Protein AF-S4PM78-F1 (afdb_monomer)

Sequence (77 aa):
AECKDFDICLQCFSLGAEIGAHKNDHSYQFMDSGAFGIFLGRSSWSANEEVRLLDAIEQFGFGNWEDISKHIETRSP

Organism: NCBI:txid116150

InterPro domains:
  IPR000433 Zinc finger, ZZ-type [PF25299] (1-31)
  IPR000433 Zinc finger, ZZ-type [PS50135] (1-36)
  IPR001005 SANT/Myb domain [PF00249] (42-77)
  IPR001005 SANT/Myb domain [PS50090] (42-77)
  IPR001005 SANT/Myb domain [cd00167] (44-77)
  IPR009057 Homedomain-like superfamily [SSF46689] (38-77)
  IPR017884 SANT domain [PS51293] (40-77)
  IPR017930 Myb domain [PS51294] (37-77)
  IPR041983 ADA2-like, zinc finger, ZZ-type [cd02335] (1-31)
  IPR043145 Zinc finger, ZZ-type superfamily [G3DSA:3.30.60.90] (1-31)

Solvent-accessible surface area (backbone atoms only — not comparable to full-atom values): 4958 Å² total; per-residue (Å²): 99,70,60,77,96,68,87,75,55,72,71,47,55,76,70,52,58,62,58,93,91,43,53,66,84,51,56,75,76,90,78,78,88,36,78,52,54,76,56,83,90,78,56,97,50,26,42,46,56,55,54,45,48,53,53,29,35,70,75,66,39,84,85,45,44,74,61,34,22,61,72,56,69,82,49,80,114

Foldseek 3Di:
DQDPPDDDDPVCLVVQHADDPDGNPDDDDDDDPQCDDPDPPDDNDTRVLVVLLVVLCVVVNPPVVCSSQVSSVPDDD

Mean predicted aligned error: 8.82 Å

Structure (mmCIF, N/CA/C/O backbone):
data_AF-S4PM78-F1
#
_entry.id   AF-S4PM78-F1
#
loop_
_atom_site.group_PDB
_atom_site.id
_atom_site.type_symbol
_atom_site.label_atom_id
_atom_site.label_alt_id
_atom_site.label_comp_id
_atom_site.label_asym_id
_atom_site.label_entity_id
_atom_site.label_seq_id
_atom_site.pdbx_PDB_ins_code
_atom_site.Cartn_x
_atom_site.Cartn_y
_atom_site.Cartn_z
_atom_site.occupancy
_atom_site.B_iso_or_equiv
_atom_site.auth_seq_id
_atom_site.auth_comp_id
_atom_site.auth_asym_id
_atom_site.auth_atom_id
_atom_site.pdbx_PDB_model_num
ATOM 1 N N . ALA A 1 1 ? 0.973 1.863 -18.011 1.00 62.75 1 ALA A N 1
ATOM 2 C CA 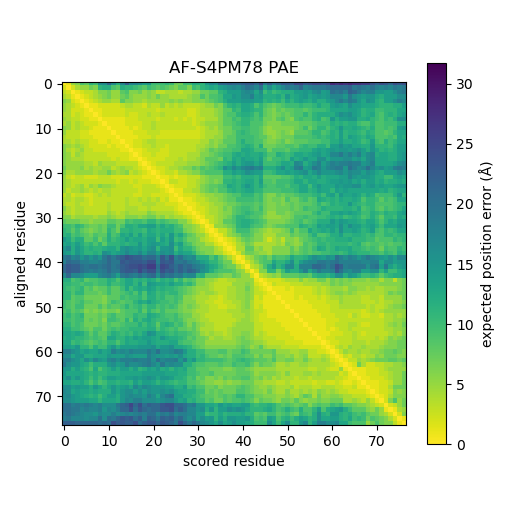. ALA A 1 1 ? 2.010 0.830 -17.852 1.00 62.75 1 ALA A CA 1
ATOM 3 C C . ALA A 1 1 ? 2.018 -0.052 -19.093 1.00 62.75 1 ALA A C 1
ATOM 5 O O . ALA A 1 1 ? 0.937 -0.402 -19.555 1.00 62.75 1 ALA A O 1
ATOM 6 N N . GLU A 1 2 ? 3.189 -0.342 -19.665 1.00 77.56 2 GLU A N 1
ATOM 7 C CA . GLU A 1 2 ? 3.300 -1.187 -20.871 1.00 77.56 2 GLU A CA 1
ATOM 8 C C . GLU A 1 2 ? 3.302 -2.688 -20.532 1.00 77.56 2 GLU A C 1
ATOM 10 O O . GLU A 1 2 ? 2.656 -3.486 -21.211 1.00 77.56 2 GLU A O 1
ATOM 15 N N . CYS A 1 3 ? 3.936 -3.067 -19.418 1.00 84.25 3 CYS A N 1
ATOM 16 C CA . CYS A 1 3 ? 3.817 -4.409 -18.853 1.00 84.25 3 CYS A CA 1
ATOM 17 C C . CYS A 1 3 ? 2.483 -4.552 -18.114 1.00 84.25 3 CYS A C 1
ATOM 19 O O . CYS A 1 3 ? 2.207 -3.792 -17.186 1.00 84.25 3 CYS A O 1
ATOM 21 N N . LYS A 1 4 ? 1.666 -5.529 -18.514 1.00 82.19 4 LYS A N 1
ATOM 22 C CA . LYS A 1 4 ? 0.440 -5.897 -17.794 1.00 82.19 4 LYS A CA 1
ATOM 23 C C . LYS A 1 4 ? 0.784 -6.822 -16.632 1.00 82.19 4 LYS A C 1
ATOM 25 O O . LYS A 1 4 ? 1.628 -7.698 -16.803 1.00 82.19 4 LYS A O 1
ATOM 30 N N . ASP A 1 5 ? 0.128 -6.607 -15.493 1.00 83.69 5 ASP A N 1
ATOM 31 C CA . ASP A 1 5 ? 0.227 -7.457 -14.298 1.00 83.69 5 ASP A CA 1
ATOM 32 C C . ASP A 1 5 ? 1.674 -7.675 -13.815 1.00 83.69 5 ASP A C 1
ATOM 34 O O . ASP A 1 5 ? 2.056 -8.767 -13.395 1.00 83.69 5 ASP A O 1
ATOM 38 N N . PHE A 1 6 ? 2.504 -6.633 -13.921 1.00 86.81 6 PHE A N 1
ATOM 39 C CA . PHE A 1 6 ? 3.905 -6.669 -13.518 1.00 86.81 6 PHE A CA 1
ATOM 40 C C . PHE A 1 6 ? 4.199 -5.583 -12.489 1.00 86.81 6 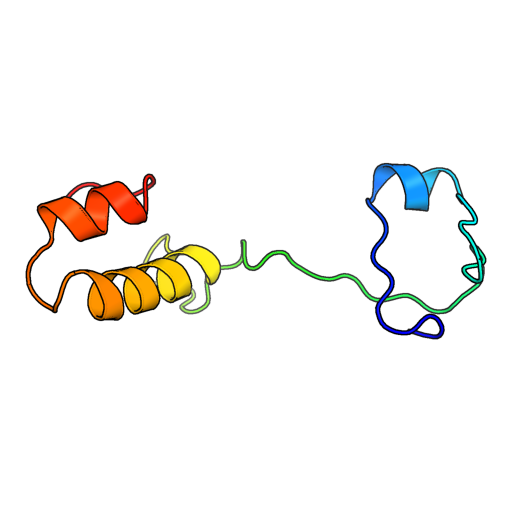PHE A C 1
ATOM 42 O O . PHE A 1 6 ? 4.121 -4.392 -12.799 1.00 86.81 6 PHE A O 1
ATOM 49 N N . ASP A 1 7 ? 4.621 -6.022 -11.308 1.00 89.00 7 ASP A N 1
ATOM 50 C CA . ASP A 1 7 ? 5.079 -5.166 -10.224 1.00 89.00 7 ASP A CA 1
ATOM 51 C C . ASP A 1 7 ? 6.571 -5.389 -9.977 1.00 89.00 7 ASP A C 1
ATOM 53 O O . ASP A 1 7 ? 7.078 -6.513 -9.994 1.00 89.00 7 ASP A O 1
ATOM 57 N N . ILE A 1 8 ? 7.284 -4.297 -9.720 1.00 89.25 8 ILE A N 1
ATOM 58 C CA . ILE A 1 8 ? 8.711 -4.307 -9.410 1.00 89.25 8 ILE A CA 1
ATOM 59 C C . ILE A 1 8 ? 8.956 -3.448 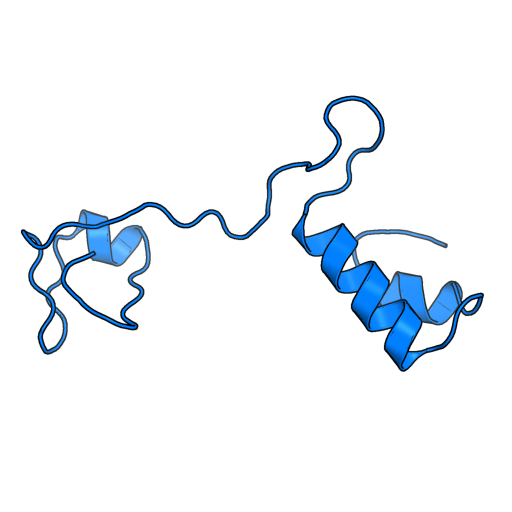-8.176 1.00 89.25 8 ILE A C 1
ATOM 61 O O . ILE A 1 8 ? 8.386 -2.368 -8.028 1.00 89.25 8 ILE A O 1
ATOM 65 N N . CYS A 1 9 ? 9.797 -3.925 -7.258 1.00 90.25 9 CYS A N 1
ATOM 66 C CA . CYS A 1 9 ? 10.124 -3.142 -6.072 1.00 90.25 9 CYS A CA 1
ATOM 67 C C . CYS A 1 9 ? 10.997 -1.930 -6.439 1.00 90.25 9 CYS A C 1
ATOM 69 O O . CYS A 1 9 ? 11.743 -1.950 -7.422 1.00 90.25 9 CYS A O 1
ATOM 71 N N . LEU A 1 10 ? 10.962 -0.891 -5.598 1.00 88.06 10 LEU A N 1
ATOM 72 C CA . LEU A 1 10 ? 11.724 0.347 -5.813 1.00 88.06 10 LEU A CA 1
ATOM 73 C C . LEU A 1 10 ? 13.233 0.107 -5.972 1.00 88.06 10 LEU A C 1
ATOM 75 O O . LEU A 1 10 ? 13.888 0.810 -6.735 1.00 88.06 10 LEU A O 1
ATOM 79 N N . GLN A 1 11 ? 13.783 -0.895 -5.280 1.00 91.31 11 GLN A N 1
ATOM 80 C CA . GLN A 1 11 ? 15.203 -1.233 -5.365 1.00 91.31 11 GLN A CA 1
ATOM 81 C C . GLN A 1 11 ? 15.571 -1.867 -6.714 1.00 91.31 11 GLN A C 1
ATOM 83 O O . GLN A 1 11 ? 16.609 -1.547 -7.282 1.00 91.31 11 GLN A O 1
ATOM 88 N N . CYS A 1 12 ? 14.734 -2.755 -7.253 1.00 91.12 12 CYS A N 1
ATOM 89 C CA . CYS A 1 12 ? 14.971 -3.344 -8.570 1.00 91.12 12 CYS A CA 1
ATOM 90 C C . CYS A 1 12 ? 14.740 -2.315 -9.684 1.00 91.12 12 CYS A C 1
ATOM 92 O O . CYS A 1 12 ? 15.502 -2.281 -10.648 1.00 91.12 12 CYS A O 1
ATOM 94 N N . PHE A 1 13 ? 13.751 -1.434 -9.514 1.00 89.62 13 PHE A N 1
ATOM 95 C CA . PHE A 1 13 ? 13.512 -0.319 -10.425 1.00 89.62 13 PHE A CA 1
ATOM 96 C C . PHE A 1 13 ? 14.704 0.651 -10.476 1.00 89.62 13 PHE A C 1
ATOM 98 O O . PHE A 1 13 ? 15.162 0.998 -11.562 1.00 89.62 13 PHE A O 1
ATOM 105 N N . SER A 1 14 ? 15.271 1.040 -9.326 1.00 90.81 14 SER A N 1
ATOM 106 C CA . SER A 1 14 ? 16.410 1.973 -9.276 1.00 90.81 14 SER A CA 1
ATOM 107 C C . SER A 1 14 ? 17.702 1.408 -9.872 1.00 90.81 14 SER A C 1
ATOM 109 O O . SER A 1 14 ? 18.554 2.171 -10.325 1.00 90.81 14 SER A O 1
ATOM 111 N N . LEU A 1 15 ? 17.836 0.081 -9.910 1.00 93.19 15 LEU A N 1
ATOM 112 C CA . LEU A 1 15 ? 18.938 -0.624 -10.565 1.00 93.19 15 LEU A CA 1
ATOM 113 C C . LEU A 1 15 ? 18.693 -0.873 -12.063 1.00 93.19 15 LEU A C 1
ATOM 115 O O . LEU A 1 15 ? 19.562 -1.433 -12.728 1.00 93.19 15 LEU A O 1
ATOM 119 N N . GLY A 1 16 ? 17.531 -0.484 -12.598 1.00 90.56 16 GLY A N 1
ATOM 120 C CA . GLY A 1 16 ? 17.160 -0.734 -13.990 1.00 90.56 16 GLY A CA 1
ATOM 121 C C . GLY A 1 16 ? 16.992 -2.221 -14.308 1.00 90.56 16 GLY A C 1
ATOM 122 O O . GLY A 1 16 ? 17.344 -2.650 -15.405 1.00 90.56 16 GLY A O 1
ATOM 123 N N . ALA A 1 17 ? 16.517 -3.020 -13.347 1.00 90.56 17 ALA A N 1
ATOM 124 C CA . ALA A 1 17 ? 16.366 -4.458 -13.528 1.00 90.56 17 ALA A CA 1
ATOM 125 C C . ALA A 1 17 ? 15.325 -4.788 -14.612 1.00 90.56 17 ALA A C 1
ATOM 127 O O . ALA A 1 17 ? 14.190 -4.316 -14.576 1.00 90.56 17 ALA A O 1
ATOM 128 N N . GLU A 1 18 ? 15.704 -5.659 -15.544 1.00 92.50 18 GLU A N 1
ATOM 129 C CA . GLU A 1 18 ? 14.830 -6.184 -16.593 1.00 92.50 18 GLU A CA 1
ATOM 130 C C . GLU A 1 18 ? 14.436 -7.623 -16.244 1.00 92.50 18 GLU A C 1
ATOM 132 O O . GLU A 1 18 ? 15.304 -8.474 -16.033 1.00 92.50 18 GLU A O 1
ATOM 137 N N . ILE A 1 19 ? 13.135 -7.910 -16.153 1.00 86.00 19 ILE A N 1
ATOM 138 C CA . ILE A 1 19 ? 12.626 -9.224 -15.731 1.00 86.00 19 ILE A CA 1
ATOM 139 C C . ILE A 1 19 ? 11.605 -9.721 -16.752 1.00 86.00 19 ILE A C 1
ATOM 141 O O . ILE A 1 19 ? 10.558 -9.110 -16.963 1.00 86.00 19 ILE A O 1
ATOM 145 N N . GLY A 1 20 ? 11.892 -10.866 -17.374 1.00 85.88 20 GLY A N 1
ATOM 146 C CA . GLY A 1 20 ? 11.015 -11.463 -18.379 1.00 85.88 20 GLY A CA 1
ATOM 147 C C . GLY A 1 20 ? 10.794 -10.525 -19.568 1.00 85.88 20 GLY A C 1
ATOM 148 O O . GLY A 1 20 ? 11.736 -10.185 -20.278 1.00 85.88 20 GLY A O 1
ATOM 149 N N . ALA A 1 21 ? 9.541 -10.122 -19.785 1.00 85.50 21 ALA A N 1
ATOM 150 C CA . ALA A 1 21 ? 9.158 -9.192 -20.847 1.00 85.50 21 ALA A CA 1
ATOM 151 C C . ALA A 1 21 ? 9.281 -7.707 -20.447 1.00 85.50 21 ALA A C 1
ATOM 153 O O . ALA A 1 21 ? 9.064 -6.839 -21.288 1.00 85.50 21 ALA A O 1
ATOM 154 N N . HIS A 1 22 ? 9.599 -7.395 -19.185 1.00 88.19 22 HIS A N 1
ATOM 155 C CA . HIS A 1 22 ? 9.770 -6.018 -18.730 1.00 88.19 22 HIS A CA 1
ATOM 156 C C . HIS A 1 22 ? 11.140 -5.456 -19.111 1.00 88.19 22 HIS A C 1
ATOM 158 O O . HIS A 1 22 ? 12.168 -6.094 -18.874 1.00 88.19 22 HIS A O 1
ATOM 164 N N . LYS A 1 23 ? 11.139 -4.232 -19.644 1.00 88.94 23 LYS A N 1
ATOM 165 C CA . LYS A 1 23 ? 12.329 -3.424 -19.913 1.00 88.94 23 LYS A CA 1
ATOM 166 C C . LYS A 1 23 ? 12.308 -2.161 -19.066 1.00 88.94 23 LYS A C 1
ATOM 168 O O . LYS A 1 23 ? 11.239 -1.627 -18.777 1.00 88.94 23 LYS A O 1
ATOM 173 N N . ASN A 1 24 ? 13.492 -1.673 -18.708 1.00 87.31 24 ASN A N 1
ATOM 174 C CA . ASN A 1 24 ? 13.651 -0.498 -17.847 1.00 87.31 24 ASN A CA 1
ATOM 175 C C . ASN A 1 24 ? 13.144 0.816 -18.480 1.00 87.31 24 ASN A C 1
ATOM 177 O O . ASN A 1 24 ? 12.933 1.789 -17.763 1.00 87.31 24 ASN A O 1
ATOM 181 N N . ASP A 1 25 ? 12.933 0.833 -19.798 1.00 87.12 25 ASP A N 1
ATOM 182 C CA . ASP A 1 25 ? 12.390 1.965 -20.562 1.00 87.12 25 ASP A CA 1
ATOM 183 C C . ASP A 1 25 ? 10.858 1.897 -20.741 1.00 87.12 25 ASP A C 1
ATOM 185 O O . ASP A 1 25 ? 10.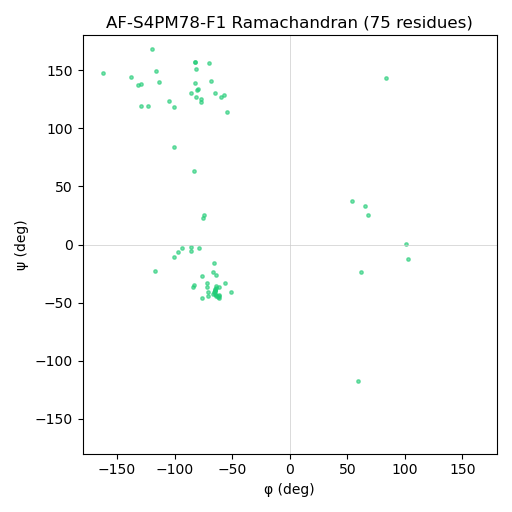234 2.792 -21.308 1.00 87.12 25 ASP A O 1
ATOM 189 N N . HIS A 1 26 ? 10.205 0.835 -20.255 1.00 90.06 26 HIS A N 1
ATOM 190 C CA . HIS A 1 26 ? 8.750 0.738 -20.327 1.00 90.06 26 HIS A CA 1
ATOM 191 C C . HIS A 1 26 ? 8.081 1.773 -19.416 1.00 90.06 26 HIS A C 1
ATOM 193 O O . HIS A 1 26 ? 8.472 1.986 -18.266 1.00 90.06 26 HIS A O 1
ATOM 199 N N . SER A 1 27 ? 6.988 2.364 -19.906 1.00 88.00 27 SER A N 1
ATOM 200 C CA . SER A 1 27 ? 6.174 3.292 -19.115 1.00 88.00 27 SER A CA 1
ATOM 201 C C . SER A 1 27 ? 5.687 2.629 -17.823 1.00 88.00 27 SER A C 1
ATOM 203 O O . SER A 1 27 ? 5.053 1.569 -17.868 1.00 88.00 27 SER A O 1
ATOM 205 N N . TYR A 1 28 ? 5.914 3.286 -16.686 1.00 87.25 28 TYR A N 1
ATOM 206 C CA . TYR A 1 28 ? 5.545 2.819 -15.348 1.00 87.25 28 TYR A CA 1
ATOM 207 C C . TYR A 1 28 ? 4.572 3.791 -14.667 1.00 87.25 28 TYR A C 1
ATOM 209 O O . TYR A 1 28 ? 4.327 4.898 -15.146 1.00 87.25 28 TYR A O 1
ATOM 217 N N . GLN A 1 29 ? 3.987 3.359 -13.554 1.00 86.69 29 GLN A N 1
ATOM 218 C CA . GLN A 1 29 ? 3.196 4.207 -12.667 1.00 86.69 29 GLN A CA 1
ATOM 219 C C . GLN A 1 29 ? 3.552 3.871 -11.223 1.00 86.69 29 GLN A C 1
ATOM 221 O O . GLN A 1 29 ? 3.820 2.711 -10.912 1.00 86.69 29 GLN A O 1
ATOM 226 N N . PHE A 1 30 ? 3.563 4.875 -10.351 1.00 83.75 30 PHE A N 1
ATOM 227 C CA . PHE A 1 30 ? 3.729 4.630 -8.925 1.00 83.75 30 PHE A CA 1
ATOM 228 C C . PHE A 1 30 ? 2.418 4.114 -8.345 1.00 83.75 30 PHE A C 1
ATOM 230 O O . PHE A 1 30 ? 1.378 4.755 -8.481 1.00 83.75 30 PHE A O 1
ATOM 237 N N . MET A 1 31 ? 2.498 2.964 -7.688 1.00 81.25 31 MET A N 1
ATOM 238 C CA . MET A 1 31 ? 1.410 2.408 -6.900 1.00 81.25 31 MET A CA 1
ATOM 239 C C . MET A 1 31 ? 1.703 2.711 -5.433 1.00 81.25 31 MET A C 1
ATOM 241 O O . MET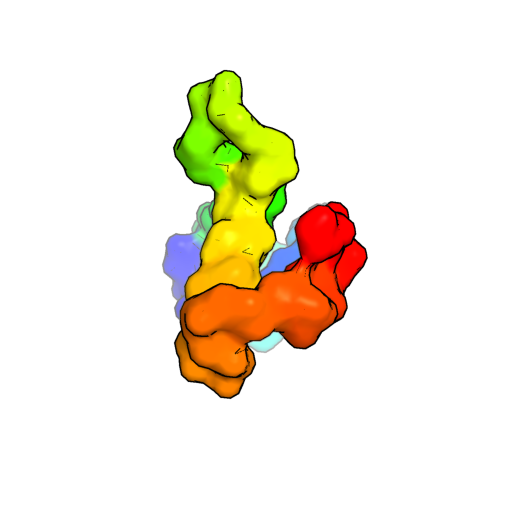 A 1 31 ? 2.735 2.295 -4.907 1.00 81.25 31 MET A O 1
ATOM 245 N N . ASP A 1 32 ? 0.819 3.465 -4.785 1.00 77.75 32 ASP A N 1
ATOM 246 C CA . ASP A 1 32 ? 0.843 3.614 -3.331 1.00 77.75 32 ASP A CA 1
ATOM 247 C C . ASP A 1 32 ? 0.160 2.389 -2.715 1.00 77.75 32 ASP A C 1
ATOM 249 O O . ASP A 1 32 ? -0.930 1.998 -3.133 1.00 77.75 32 ASP A O 1
ATOM 253 N N . SER A 1 33 ? 0.786 1.788 -1.707 1.00 73.44 33 SER A N 1
ATOM 254 C CA . SER A 1 33 ? 0.265 0.636 -0.973 1.00 73.44 33 SER A CA 1
ATOM 255 C C . SER A 1 33 ? -0.871 0.998 -0.006 1.00 73.44 33 SER A C 1
ATOM 257 O O . SER A 1 33 ? -1.022 0.323 1.006 1.00 73.44 33 SER A O 1
ATOM 259 N N . GLY A 1 34 ? -1.616 2.079 -0.257 1.00 70.75 34 GLY A N 1
ATOM 260 C CA . GLY A 1 34 ? -2.712 2.553 0.590 1.00 70.75 34 GLY A CA 1
ATOM 261 C C . GLY A 1 34 ? -2.265 3.086 1.953 1.00 70.75 34 GLY A C 1
ATOM 262 O O . GLY A 1 34 ? -3.044 3.071 2.907 1.00 70.75 34 GLY A O 1
ATOM 263 N N . ALA A 1 35 ? -1.016 3.560 2.058 1.00 73.06 35 ALA A N 1
ATOM 264 C CA . ALA A 1 35 ? -0.479 4.155 3.286 1.00 73.06 35 ALA A CA 1
ATOM 265 C C . ALA A 1 35 ? -0.936 5.614 3.497 1.00 73.06 35 ALA A C 1
ATOM 267 O O . ALA A 1 35 ? -0.615 6.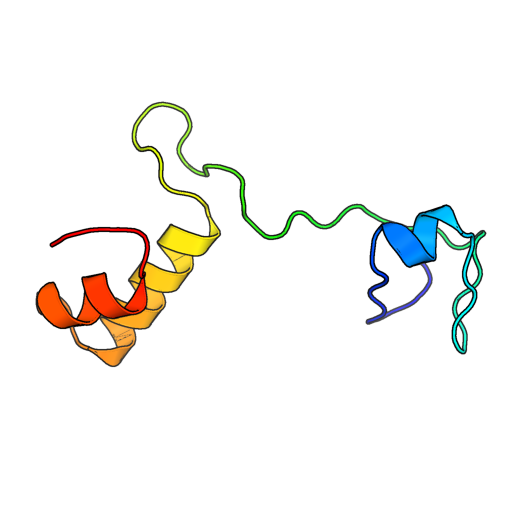235 4.511 1.00 73.06 35 ALA A O 1
ATOM 268 N N . PHE A 1 36 ? -1.693 6.169 2.552 1.00 76.44 36 PHE A N 1
ATOM 269 C CA . PHE A 1 36 ? -2.292 7.493 2.649 1.00 76.44 36 PHE A CA 1
ATOM 270 C C . PHE A 1 36 ? -3.593 7.466 3.463 1.00 76.44 36 PHE A C 1
ATOM 272 O O . PHE A 1 36 ? -4.313 6.469 3.487 1.00 76.44 36 PHE A O 1
ATOM 279 N N . GLY A 1 37 ? -3.922 8.581 4.116 1.00 77.50 37 GLY A N 1
ATOM 280 C CA . GLY A 1 37 ? -5.219 8.753 4.769 1.00 77.50 37 GLY A CA 1
ATOM 281 C C . GLY A 1 37 ? -6.288 9.172 3.763 1.00 77.50 37 GLY A C 1
ATOM 282 O O . GLY A 1 37 ? -6.103 10.162 3.055 1.00 77.50 37 GLY A O 1
ATOM 283 N N . ILE A 1 38 ? -7.409 8.448 3.714 1.00 73.88 38 ILE A N 1
ATOM 284 C CA . ILE A 1 38 ? -8.546 8.789 2.840 1.00 73.88 38 ILE A CA 1
ATOM 285 C C . ILE A 1 38 ? -9.255 10.044 3.368 1.00 73.88 38 ILE A C 1
ATOM 287 O O . ILE A 1 38 ? -9.552 10.971 2.612 1.00 73.88 38 ILE A O 1
ATOM 291 N N . PHE A 1 39 ? -9.479 10.115 4.683 1.00 74.44 39 PHE A N 1
ATOM 292 C CA . PHE A 1 39 ? -10.147 11.244 5.330 1.00 74.44 39 PHE A CA 1
ATOM 293 C C . PHE A 1 39 ? -9.139 12.194 5.983 1.00 74.44 39 PHE A C 1
ATOM 295 O O . PHE A 1 39 ? -8.880 12.150 7.189 1.00 74.44 39 PHE A O 1
ATOM 302 N N . LEU A 1 40 ? -8.590 13.100 5.172 1.00 61.75 40 LEU A N 1
ATOM 303 C CA . LEU A 1 40 ? -7.688 14.160 5.627 1.00 61.75 40 LEU A CA 1
ATOM 304 C C . LEU A 1 40 ? -8.338 14.987 6.758 1.00 61.75 40 LEU A C 1
ATOM 306 O O . LEU A 1 40 ? -9.326 15.690 6.550 1.00 61.75 40 LEU A O 1
ATOM 310 N N . GLY A 1 41 ? -7.768 14.904 7.967 1.00 62.44 41 GLY A N 1
ATOM 311 C CA . GLY A 1 41 ? -8.093 15.776 9.104 1.00 62.44 41 GLY A CA 1
ATOM 312 C C . GLY A 1 41 ? -9.017 15.208 10.188 1.00 62.44 41 GLY A C 1
ATOM 313 O O . GLY A 1 41 ? -9.298 15.927 11.145 1.00 62.44 41 GLY A O 1
ATOM 314 N N . ARG A 1 42 ? -9.490 13.956 10.090 1.00 59.06 42 ARG A N 1
ATOM 315 C CA . ARG A 1 42 ? -10.409 13.378 11.099 1.00 59.06 42 ARG A CA 1
ATOM 316 C C . ARG A 1 42 ? -9.883 12.170 11.857 1.00 59.06 42 ARG A C 1
ATOM 318 O O . ARG A 1 42 ? -10.343 11.925 12.970 1.00 59.06 42 ARG A O 1
ATOM 325 N N . SER A 1 43 ? -8.923 11.441 11.309 1.00 59.56 43 SER A N 1
ATOM 326 C CA . SER A 1 43 ? -8.404 10.245 11.958 1.00 59.56 43 SER A CA 1
ATOM 327 C C . SER A 1 43 ? -7.053 9.864 11.351 1.00 59.56 43 SER A C 1
ATOM 329 O O . SER A 1 43 ? -6.795 10.108 10.176 1.00 59.56 43 SER A O 1
ATOM 331 N N . SER A 1 44 ? -6.159 9.286 12.155 1.00 72.44 44 SER A N 1
ATOM 332 C CA . SER A 1 44 ? -4.845 8.810 11.693 1.00 72.44 44 SER A CA 1
ATOM 333 C C . SER A 1 44 ? -4.941 7.502 10.895 1.00 72.44 44 SER A C 1
ATOM 335 O O . SER A 1 44 ? -3.991 6.729 10.940 1.00 72.44 44 SER A O 1
ATOM 337 N N . TRP A 1 45 ? -6.098 7.180 10.305 1.00 77.69 45 TRP A N 1
ATOM 338 C CA . TRP A 1 45 ? -6.344 5.910 9.618 1.00 77.69 45 TRP A CA 1
ATOM 339 C C . TRP A 1 45 ? -5.869 5.995 8.170 1.00 77.69 45 TRP A C 1
ATOM 341 O O . TRP A 1 45 ? -6.189 6.942 7.450 1.00 77.69 45 TRP A O 1
ATOM 351 N N . SER A 1 46 ? -5.090 5.002 7.762 1.00 83.69 46 SER A N 1
ATOM 352 C CA . SER A 1 46 ? -4.701 4.785 6.371 1.00 83.69 46 SER A CA 1
ATOM 353 C C . SER A 1 46 ? -5.799 4.050 5.598 1.00 83.69 46 SER A C 1
ATOM 355 O O . SER A 1 46 ? -6.603 3.321 6.182 1.00 83.69 46 SER A O 1
ATOM 357 N N . ALA A 1 47 ? -5.811 4.201 4.273 1.00 83.50 47 ALA A N 1
ATOM 358 C CA . ALA A 1 47 ? -6.722 3.484 3.382 1.00 83.50 47 ALA A CA 1
ATOM 359 C C . ALA A 1 47 ? -6.693 1.967 3.633 1.00 83.50 47 ALA A C 1
ATOM 361 O O . ALA A 1 47 ? -7.738 1.320 3.683 1.00 83.50 47 ALA A O 1
ATOM 362 N N . ASN A 1 48 ? -5.504 1.404 3.863 1.00 84.25 48 ASN A N 1
ATOM 363 C CA . ASN A 1 48 ? -5.360 -0.015 4.181 1.00 84.25 48 ASN A CA 1
ATOM 364 C C . ASN A 1 48 ? -5.997 -0.404 5.516 1.00 84.25 48 ASN A C 1
ATOM 366 O O . ASN A 1 48 ? -6.595 -1.473 5.603 1.00 84.25 48 ASN A O 1
ATOM 370 N N . GLU A 1 49 ? -5.867 0.423 6.554 1.00 83.12 49 GLU A N 1
ATOM 371 C CA . GLU A 1 49 ? -6.508 0.150 7.845 1.00 83.12 49 GLU A CA 1
ATOM 372 C C . GLU A 1 49 ? -8.035 0.168 7.721 1.00 83.12 49 GLU A C 1
ATOM 374 O O . GLU A 1 49 ? -8.703 -0.667 8.326 1.00 83.12 49 GLU A O 1
ATOM 379 N N . GLU A 1 50 ? -8.594 1.068 6.910 1.00 84.50 50 GLU A N 1
ATOM 380 C CA . GLU A 1 50 ? -10.039 1.116 6.659 1.00 84.50 50 GLU A CA 1
ATOM 381 C C . GLU A 1 50 ? -10.538 -0.119 5.903 1.00 84.50 50 GLU A C 1
ATOM 383 O O . GLU A 1 50 ? -11.559 -0.697 6.273 1.00 84.50 50 GLU A O 1
ATOM 388 N N . VAL A 1 51 ? -9.800 -0.577 4.888 1.00 86.44 51 VAL A N 1
ATOM 389 C CA . VAL A 1 51 ? -10.137 -1.817 4.170 1.00 86.44 51 VAL A CA 1
ATOM 390 C C . VAL A 1 51 ? -10.050 -3.027 5.103 1.00 86.44 51 VAL A C 1
ATOM 392 O O . VAL A 1 51 ? -10.971 -3.840 5.127 1.00 86.44 51 VAL A O 1
ATOM 395 N N . ARG A 1 52 ? -8.994 -3.124 5.923 1.00 85.31 52 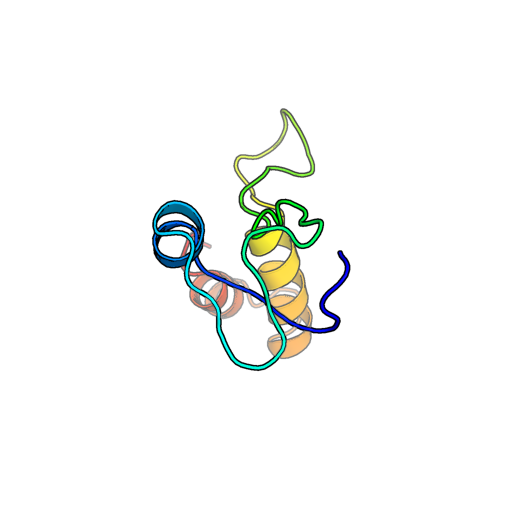ARG A N 1
ATOM 396 C CA . ARG A 1 52 ? -8.847 -4.200 6.921 1.00 85.31 52 ARG A CA 1
ATOM 397 C C . ARG A 1 52 ? -9.962 -4.192 7.957 1.00 85.31 52 ARG A C 1
ATOM 399 O O . ARG A 1 52 ? -10.395 -5.253 8.389 1.00 85.31 52 ARG A O 1
ATOM 406 N N . LEU A 1 53 ? -10.435 -3.014 8.357 1.00 86.56 53 LEU A N 1
ATOM 407 C CA . LEU A 1 53 ? -11.574 -2.895 9.259 1.00 86.56 53 LEU A CA 1
ATOM 408 C C . LEU A 1 53 ? -12.844 -3.476 8.637 1.00 86.56 53 LEU A C 1
ATOM 410 O O . LEU A 1 53 ? -13.564 -4.206 9.312 1.00 86.56 53 LEU A O 1
ATOM 414 N N . LEU A 1 54 ? -13.122 -3.163 7.371 1.00 88.25 54 LEU A N 1
ATOM 415 C CA . LEU A 1 54 ? -14.294 -3.697 6.678 1.00 88.25 54 LEU A CA 1
ATOM 416 C C . LEU A 1 54 ? -14.216 -5.222 6.530 1.00 88.25 54 LEU A C 1
ATOM 418 O O . LEU A 1 54 ? -15.196 -5.897 6.836 1.00 88.25 54 LEU A O 1
ATOM 422 N N . ASP A 1 55 ? -13.050 -5.751 6.157 1.00 87.81 55 ASP A N 1
ATOM 423 C CA . ASP A 1 55 ? -12.802 -7.195 6.053 1.00 87.81 55 ASP A CA 1
ATOM 424 C C . ASP A 1 55 ? -12.972 -7.901 7.414 1.00 87.81 55 ASP A C 1
ATOM 426 O O . ASP A 1 55 ? -13.665 -8.911 7.537 1.00 87.81 55 ASP A O 1
ATOM 430 N N . ALA A 1 56 ? -12.444 -7.307 8.487 1.00 87.31 56 ALA A N 1
ATOM 431 C CA . ALA A 1 56 ? -12.618 -7.821 9.841 1.00 87.31 56 ALA A CA 1
ATOM 432 C C . ALA A 1 56 ? -14.086 -7.780 10.307 1.00 87.31 56 ALA A C 1
ATOM 434 O O . ALA A 1 56 ? -14.553 -8.715 10.953 1.00 87.31 56 ALA A O 1
ATOM 435 N N . ILE A 1 57 ? -14.839 -6.723 9.985 1.00 88.88 57 ILE A N 1
ATOM 436 C CA . ILE A 1 57 ? -16.272 -6.645 10.308 1.00 88.88 57 ILE A CA 1
ATOM 437 C C . ILE A 1 57 ? -17.059 -7.719 9.547 1.00 88.88 57 ILE A C 1
ATOM 439 O O . ILE A 1 57 ? -17.971 -8.315 10.121 1.00 88.88 57 ILE A O 1
ATOM 443 N N . GLU A 1 58 ? -16.716 -7.976 8.283 1.00 88.81 58 GLU A N 1
ATOM 444 C CA . GLU A 1 58 ? -17.335 -9.035 7.481 1.00 88.81 58 GLU A CA 1
ATOM 445 C C . GLU A 1 58 ? -17.035 -10.429 8.055 1.00 88.81 58 GLU A C 1
ATOM 447 O O . GLU A 1 58 ? -17.944 -11.253 8.168 1.00 88.81 58 GLU A O 1
ATOM 452 N N . GLN A 1 59 ? -15.795 -10.680 8.488 1.00 87.94 59 GLN A N 1
ATOM 453 C CA . GLN A 1 59 ? -15.370 -11.976 9.029 1.00 87.94 59 GLN A CA 1
ATOM 454 C C . GLN A 1 59 ? -15.856 -12.242 10.463 1.00 87.94 59 GLN A C 1
ATOM 456 O O . GLN A 1 59 ? -16.322 -13.342 10.762 1.00 87.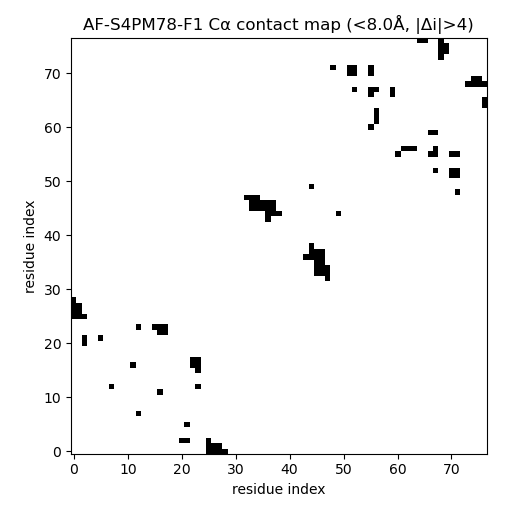94 59 GLN A O 1
ATOM 461 N N . PHE A 1 60 ? -15.734 -11.264 11.366 1.00 85.88 60 PHE A N 1
ATOM 462 C CA . PHE A 1 60 ? -15.987 -11.441 12.806 1.00 85.88 60 PHE A CA 1
ATOM 463 C C . PHE A 1 60 ? -17.359 -10.931 13.262 1.00 85.88 60 PHE A C 1
ATOM 465 O O . PHE A 1 60 ? -17.778 -11.217 14.386 1.00 85.88 60 PHE A O 1
ATOM 472 N N . GLY A 1 61 ? -18.070 -10.204 12.398 1.00 85.88 61 GLY A N 1
ATOM 473 C CA . GLY A 1 61 ? -19.355 -9.592 12.702 1.00 85.88 61 GLY A CA 1
ATOM 474 C C . GLY A 1 61 ? -19.224 -8.244 13.414 1.00 85.88 61 GLY A C 1
ATOM 475 O O . GLY A 1 61 ? -18.364 -8.017 14.268 1.00 85.88 61 GLY A O 1
ATOM 476 N N . PHE A 1 62 ? -20.130 -7.326 13.076 1.00 83.44 62 PHE A N 1
ATOM 477 C CA . PHE A 1 62 ? -20.170 -5.995 13.676 1.00 83.44 62 PHE A CA 1
ATOM 478 C C . PHE A 1 62 ? -20.372 -6.067 15.200 1.00 83.44 62 PHE A C 1
ATOM 480 O O . PHE A 1 62 ? -21.329 -6.673 15.681 1.00 83.44 62 PHE A O 1
ATOM 487 N N . GLY A 1 63 ? -19.491 -5.403 15.953 1.00 80.12 63 GLY A N 1
ATOM 488 C CA . GLY A 1 63 ? -19.536 -5.341 17.417 1.00 80.12 63 GLY A CA 1
ATOM 489 C C . GLY A 1 63 ? -18.525 -6.242 18.131 1.00 80.12 63 GLY A C 1
ATOM 490 O O . GLY A 1 63 ? -18.294 -6.033 19.321 1.00 80.12 63 GLY A O 1
ATOM 491 N N . ASN A 1 64 ? -17.871 -7.176 17.431 1.00 83.00 64 ASN A N 1
ATOM 492 C CA . ASN A 1 64 ? -16.788 -7.982 17.998 1.00 83.00 64 ASN A CA 1
ATOM 493 C C . ASN A 1 64 ? -15.432 -7.245 17.947 1.00 83.00 64 ASN A C 1
ATOM 495 O O . ASN A 1 64 ? -14.495 -7.649 17.256 1.00 83.00 64 ASN A O 1
ATOM 499 N N . TRP A 1 65 ? -15.338 -6.112 18.651 1.00 84.44 65 TRP A N 1
ATOM 500 C CA . TRP A 1 65 ? -14.179 -5.212 18.583 1.00 84.44 65 TRP A CA 1
ATOM 501 C C . TRP A 1 65 ? -12.873 -5.828 19.092 1.00 84.44 65 TRP A C 1
ATOM 503 O O . TRP A 1 65 ? -11.816 -5.424 18.622 1.00 84.44 65 TRP A O 1
ATOM 513 N N . GLU A 1 66 ? -12.927 -6.819 19.990 1.00 83.94 66 GLU A N 1
ATOM 514 C CA . GLU A 1 66 ? -11.725 -7.504 20.487 1.00 83.94 66 GLU A CA 1
ATOM 515 C C . GLU A 1 66 ? -11.007 -8.307 19.396 1.00 83.94 66 GLU A C 1
ATOM 517 O O . GLU A 1 66 ? -9.776 -8.314 19.343 1.00 83.94 66 GLU A O 1
ATOM 522 N N . ASP A 1 67 ? -11.751 -8.993 18.527 1.00 80.25 67 ASP A N 1
ATOM 523 C CA . ASP A 1 67 ? -11.159 -9.753 17.422 1.00 80.25 67 ASP A CA 1
ATOM 524 C C . ASP A 1 67 ? -10.865 -8.851 16.218 1.00 80.25 67 ASP A C 1
ATOM 526 O O . ASP A 1 67 ? -9.820 -8.990 15.580 1.00 80.25 67 ASP A O 1
ATOM 530 N N . ILE A 1 68 ? -11.712 -7.845 15.972 1.00 83.81 68 ILE A N 1
ATOM 531 C CA . ILE A 1 68 ? -11.485 -6.839 14.926 1.00 83.81 68 ILE A CA 1
ATOM 532 C C . ILE A 1 68 ? -10.199 -6.040 15.196 1.00 83.81 68 ILE A C 1
ATOM 534 O O . ILE A 1 68 ? -9.392 -5.850 14.285 1.00 83.81 68 ILE A O 1
ATOM 538 N N . SER A 1 69 ? -9.951 -5.607 16.437 1.00 81.69 69 SER A N 1
ATOM 539 C CA . SER A 1 69 ? -8.735 -4.856 16.780 1.00 81.69 69 SER A CA 1
ATOM 540 C C . SER A 1 69 ? -7.473 -5.705 16.610 1.00 81.69 69 SER A C 1
ATOM 542 O O . SER A 1 69 ? -6.457 -5.216 16.119 1.00 81.69 69 SER A O 1
ATOM 544 N N . LYS A 1 70 ? -7.540 -7.000 16.961 1.00 79.81 70 LYS A N 1
ATOM 545 C CA . LYS A 1 70 ? -6.435 -7.948 16.740 1.00 79.81 70 LYS A CA 1
ATOM 546 C C . LYS A 1 70 ? -6.144 -8.143 15.257 1.00 79.81 70 LYS A C 1
ATOM 548 O O . LYS A 1 70 ? -4.983 -8.284 14.903 1.00 79.81 70 LYS A O 1
ATOM 553 N N . HIS A 1 71 ? -7.168 -8.133 14.407 1.00 76.62 71 HIS A N 1
ATOM 554 C CA . HIS A 1 71 ? -7.006 -8.285 12.962 1.00 76.62 71 HIS A CA 1
ATOM 555 C C . HIS A 1 71 ? -6.383 -7.047 12.295 1.00 76.62 71 HIS A C 1
ATOM 557 O O . HIS A 1 71 ? -5.627 -7.159 11.333 1.00 76.62 71 HIS A O 1
ATOM 563 N N . ILE A 1 72 ? -6.677 -5.852 12.812 1.00 77.00 72 ILE A N 1
ATOM 564 C CA . ILE A 1 72 ? -6.100 -4.599 12.308 1.00 77.00 72 ILE A CA 1
ATOM 565 C C . ILE A 1 72 ? -4.645 -4.430 12.780 1.00 77.00 72 ILE A C 1
ATOM 567 O O . ILE A 1 72 ? -3.857 -3.798 12.077 1.00 77.00 72 ILE A O 1
ATOM 571 N N . GLU A 1 73 ? -4.278 -5.021 13.927 1.00 69.50 73 GLU A N 1
ATOM 572 C CA . GLU A 1 73 ? -2.949 -5.033 14.578 1.00 69.50 73 GLU A CA 1
ATOM 573 C C . GLU A 1 73 ? -2.401 -3.651 14.997 1.00 69.50 73 GLU A C 1
ATOM 575 O O . GLU A 1 73 ? -1.593 -3.558 15.920 1.00 69.50 73 GLU A O 1
ATOM 580 N N . THR A 1 74 ? -2.846 -2.562 14.366 1.00 63.84 74 THR A N 1
ATOM 581 C CA . THR A 1 74 ? -2.386 -1.185 14.608 1.00 63.84 74 THR A CA 1
ATOM 582 C C . THR A 1 74 ? -3.284 -0.390 15.560 1.00 63.84 74 THR A C 1
ATOM 584 O O . THR A 1 74 ? -2.941 0.737 15.927 1.00 63.84 74 THR A O 1
ATOM 587 N N . ARG A 1 75 ? -4.436 -0.939 15.971 1.00 64.19 75 ARG A N 1
ATOM 588 C CA . ARG A 1 75 ? -5.454 -0.242 16.777 1.00 64.19 75 ARG A CA 1
ATOM 589 C C . ARG A 1 75 ? -5.861 -1.064 17.995 1.00 64.19 75 ARG A C 1
ATOM 591 O O . ARG A 1 75 ? -6.050 -2.270 17.893 1.00 64.19 75 ARG A O 1
ATOM 598 N N . SER A 1 76 ? -6.002 -0.397 19.139 1.00 63.34 76 SER A N 1
ATOM 599 C CA . SER A 1 76 ? -6.588 -0.973 20.354 1.00 63.34 76 SER A CA 1
ATOM 600 C C . SER A 1 76 ? -8.126 -0.909 20.310 1.00 63.34 76 SER A C 1
ATOM 602 O O . SER A 1 76 ? -8.640 -0.049 19.590 1.00 63.34 76 SER A O 1
ATOM 604 N N . PRO A 1 77 ? -8.835 -1.774 21.066 1.00 55.75 77 PRO A N 1
ATOM 605 C CA . PRO A 1 77 ? -10.296 -1.747 21.184 1.00 55.75 77 PRO A CA 1
ATOM 606 C C . PRO A 1 77 ? -10.856 -0.396 21.644 1.00 55.75 77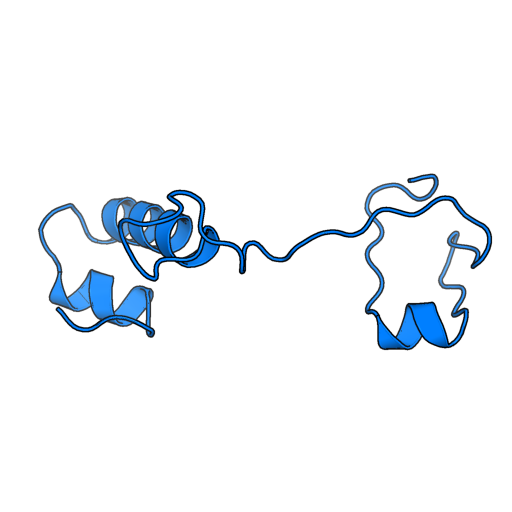 PRO A C 1
ATOM 608 O O . PRO A 1 77 ? -10.147 0.314 22.401 1.00 55.75 77 PRO A O 1
#

pLDDT: mean 81.41, std 9.03, range [55.75, 93.19]

Secondary structure (DSSP, 8-state):
--STT----HHHHHTT---TT--TTS---PPP-S-S-SSTTT-S--HHHHHHHHHHHHHH-TT-HHHHHHHHSS---

Radius of gyration: 17.94 Å; Cα contacts (8 Å, |Δi|>4): 62; chains: 1; bounding box: 39×28×42 Å